Protein AF-A0A662MY00-F1 (afdb_monomer)

Mean predicted aligned error: 4.79 Å

Sequence (103 aa):
MTSYRFRIYPSKAQQETMLQHMELCRWLYNQLLKAKRENPNLRKYDTQRLIVELKKENPELNRVYSKVLQMVNHQLWSNLKALNELKRRGHKVGKLRYKTSPN

Foldseek 3Di:
DDDDDDDDDDDPVRVVLVLLLVVLLLVLLQVLVVVCVVPVPDDLVNSLVVVVVVCVVPVSCVSDDSVVSNVSSVVSVVVVVVQVVCVVVVHDDDDDDRDPDRD

Radius of gyration: 17.34 Å; Cα contacts (8 Å, |Δi|>4): 52; chains: 1; bounding box: 31×42×52 Å

pLDDT: mean 92.66, std 8.5, range [56.97, 98.12]

Solvent-accessible surface area (backbone atoms only — not comparable to full-atom values): 6402 Å² total; per-residue (Å²): 135,88,81,84,86,80,88,85,75,76,52,72,68,51,49,51,52,51,51,53,46,50,51,50,49,52,52,49,45,42,52,53,51,48,52,44,66,78,36,77,82,65,49,75,67,54,58,56,54,45,50,61,56,49,37,70,78,38,58,71,55,70,80,43,60,66,68,58,59,54,47,44,54,50,49,54,53,51,51,53,52,52,52,53,52,42,46,75,73,69,46,96,69,88,75,94,74,76,80,83,74,80,134

Secondary structure (DSSP, 8-state):
-----------HHHHHHHHHHHHHHHHHHHHHHHHHHH-TT--HHHHHHHHHHHHHH-GGGGGS-HHHHHHHHHHHHHHHHHHHHHHHTT----------S--

Structure (mmCIF, N/CA/C/O backbone):
data_AF-A0A662MY00-F1
#
_entry.id   AF-A0A662MY00-F1
#
loop_
_atom_site.group_PDB
_atom_site.id
_atom_site.type_symbol
_atom_site.label_atom_id
_atom_site.label_alt_id
_atom_site.label_comp_id
_atom_site.label_asym_id
_atom_site.label_entity_id
_atom_site.label_seq_id
_atom_site.pdbx_PDB_ins_code
_atom_site.Cartn_x
_atom_site.Cartn_y
_atom_site.Cartn_z
_atom_site.occupancy
_atom_site.B_iso_or_equiv
_atom_site.auth_seq_id
_atom_site.auth_comp_id
_atom_site.auth_asym_id
_atom_site.auth_atom_id
_atom_site.pdbx_PDB_model_num
ATOM 1 N N . MET A 1 1 ? -0.285 -28.546 32.410 1.00 57.12 1 MET A N 1
ATOM 2 C CA . MET A 1 1 ? -0.716 -27.147 32.198 1.00 57.12 1 MET A CA 1
ATOM 3 C C . MET A 1 1 ? -1.736 -27.142 31.067 1.00 57.12 1 MET A C 1
ATOM 5 O O . MET A 1 1 ? -1.364 -27.403 29.931 1.00 57.12 1 MET A O 1
ATOM 9 N N . THR A 1 2 ? -3.021 -26.973 31.369 1.00 62.88 2 THR A N 1
ATOM 10 C CA . THR A 1 2 ? -4.094 -26.993 30.361 1.00 62.88 2 THR A CA 1
ATOM 11 C C . THR A 1 2 ? -4.151 -25.620 29.696 1.00 62.88 2 THR A C 1
ATOM 13 O O . THR A 1 2 ? -4.466 -24.634 30.358 1.00 62.88 2 THR A O 1
ATOM 16 N N . SER A 1 3 ? -3.785 -25.517 28.416 1.00 71.50 3 SER A N 1
ATOM 17 C CA . SER A 1 3 ? -3.893 -24.257 27.676 1.00 71.50 3 SER A CA 1
ATOM 18 C C . SER A 1 3 ? -5.311 -24.102 27.129 1.00 71.50 3 SER A C 1
ATOM 20 O O . SER A 1 3 ? -5.765 -24.854 26.267 1.00 71.50 3 SER A O 1
ATOM 22 N N . TYR A 1 4 ? -6.042 -23.121 27.651 1.00 80.88 4 TYR A N 1
ATOM 23 C CA . TYR A 1 4 ? -7.375 -22.794 27.158 1.00 80.88 4 TYR A CA 1
ATOM 24 C C . TYR A 1 4 ? -7.263 -21.971 25.870 1.00 80.88 4 TYR A C 1
ATOM 26 O O . TYR A 1 4 ? -6.558 -20.962 25.823 1.00 80.88 4 TYR A O 1
ATOM 34 N N . ARG A 1 5 ? -7.957 -22.404 24.811 1.00 81.56 5 ARG A N 1
ATOM 35 C CA . ARG A 1 5 ? -8.078 -21.661 23.550 1.00 81.56 5 ARG A CA 1
ATOM 36 C C . ARG A 1 5 ? -9.465 -21.041 23.463 1.00 81.56 5 ARG A C 1
ATOM 38 O O . ARG A 1 5 ? -10.450 -21.759 23.329 1.00 81.56 5 ARG A O 1
ATOM 45 N N . PHE A 1 6 ? -9.525 -19.714 23.489 1.00 85.19 6 PHE A N 1
ATOM 46 C CA . PHE A 1 6 ? -10.759 -18.962 23.277 1.00 85.19 6 PHE A CA 1
ATOM 47 C C . PHE A 1 6 ? -10.793 -18.392 21.865 1.00 85.19 6 PHE A C 1
ATOM 49 O O . PHE A 1 6 ? -9.787 -17.900 21.350 1.00 85.19 6 PHE A O 1
ATOM 56 N N . ARG A 1 7 ? -11.962 -18.460 21.230 1.00 85.44 7 ARG A N 1
ATOM 57 C CA . ARG A 1 7 ? -12.177 -17.876 19.909 1.00 85.44 7 ARG A CA 1
ATOM 58 C C . ARG A 1 7 ? -12.632 -16.434 20.085 1.00 85.44 7 ARG A C 1
ATOM 60 O O . ARG A 1 7 ? -13.714 -16.191 20.608 1.00 85.44 7 ARG A O 1
ATOM 67 N N . ILE A 1 8 ? -11.794 -15.493 19.667 1.00 87.81 8 ILE A N 1
ATOM 68 C CA . ILE A 1 8 ? -12.117 -14.067 19.700 1.00 87.81 8 ILE A CA 1
ATOM 69 C C . ILE A 1 8 ? -12.707 -13.693 18.344 1.00 87.81 8 ILE A C 1
ATOM 71 O O . ILE A 1 8 ? -12.082 -13.920 17.307 1.00 87.81 8 ILE A O 1
ATOM 75 N N . TYR A 1 9 ? -13.909 -13.126 18.362 1.00 90.19 9 TYR A N 1
ATOM 76 C CA . TYR A 1 9 ? -14.545 -12.547 17.186 1.00 90.19 9 TYR A CA 1
ATOM 77 C C . TYR A 1 9 ? -14.534 -11.024 17.297 1.00 90.19 9 TYR A C 1
ATOM 79 O O . TYR A 1 9 ? -14.775 -10.499 18.387 1.00 90.19 9 TYR A O 1
ATOM 87 N N . PRO A 1 10 ? -14.269 -10.304 16.196 1.00 91.25 10 PRO A N 1
ATOM 88 C CA . PRO A 1 10 ? -14.318 -8.855 16.213 1.00 91.25 10 PRO A CA 1
ATOM 89 C C . PRO A 1 10 ? -15.758 -8.374 16.412 1.00 91.25 10 PRO A C 1
ATOM 91 O O . PRO A 1 10 ? -16.695 -8.926 15.825 1.00 91.25 10 PRO A O 1
ATOM 94 N N . SER A 1 11 ? -15.930 -7.315 17.200 1.00 95.56 11 SER A N 1
ATOM 95 C CA . SER A 1 11 ? -17.202 -6.600 17.303 1.00 95.56 11 SER A CA 1
ATOM 96 C C . SER A 1 11 ? -17.587 -5.976 15.957 1.00 95.56 11 SER A C 1
ATOM 98 O O . SER A 1 11 ? -16.741 -5.797 15.079 1.00 95.56 11 SER A O 1
ATOM 100 N N . LYS A 1 12 ? -18.858 -5.591 15.787 1.00 94.81 12 LYS A N 1
ATOM 101 C CA . LYS A 1 12 ? -19.318 -4.926 14.553 1.00 94.81 12 LYS A CA 1
ATOM 102 C C . LYS A 1 12 ? -18.483 -3.682 14.215 1.00 94.81 12 LYS A C 1
ATOM 104 O O . LYS A 1 12 ? -18.062 -3.528 13.076 1.00 94.81 12 LYS A O 1
ATOM 109 N N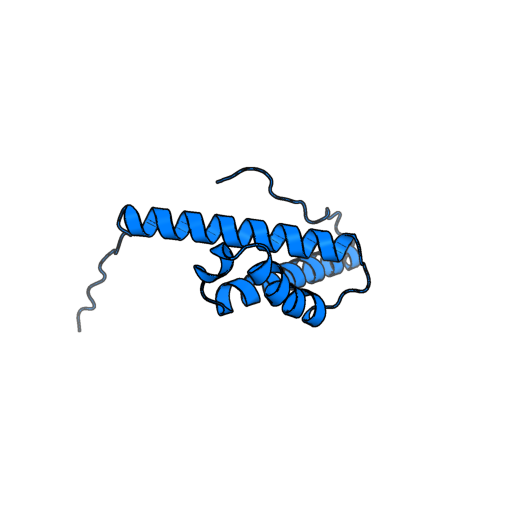 . ALA A 1 13 ? -18.157 -2.866 15.220 1.00 95.69 13 ALA A N 1
ATOM 110 C CA . ALA A 1 13 ? -17.309 -1.687 15.044 1.00 95.69 13 ALA A CA 1
ATOM 111 C C . ALA A 1 13 ? -15.880 -2.049 14.600 1.00 95.69 13 ALA A C 1
ATOM 113 O O . ALA A 1 13 ? -15.307 -1.394 13.736 1.00 95.69 13 ALA A O 1
ATOM 114 N N . GLN A 1 14 ? -15.296 -3.122 15.148 1.00 94.88 14 GLN A N 1
ATOM 115 C CA . GLN A 1 14 ? -13.979 -3.597 14.712 1.00 94.88 14 GLN A CA 1
ATOM 116 C C .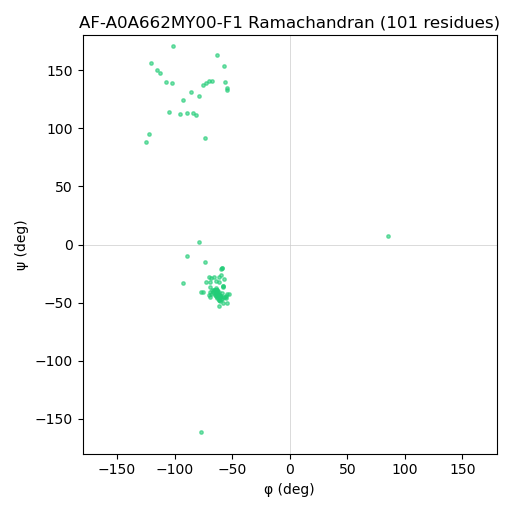 GLN A 1 14 ? -14.011 -4.097 13.263 1.00 94.88 14 GLN A C 1
ATOM 118 O O . GLN A 1 14 ? -13.095 -3.798 12.500 1.00 94.88 14 GLN A O 1
ATOM 123 N N . GLN A 1 15 ? -15.064 -4.822 12.874 1.00 95.12 15 GLN A N 1
ATOM 124 C CA . GLN A 1 15 ? -15.245 -5.294 11.499 1.00 95.12 15 GLN A CA 1
ATOM 125 C C . GLN A 1 15 ? -15.336 -4.125 10.516 1.00 95.12 15 GLN A C 1
ATOM 127 O O . GLN A 1 15 ? -14.654 -4.136 9.494 1.00 95.12 15 GLN A O 1
ATOM 132 N N . GLU A 1 16 ? -16.113 -3.096 10.848 1.00 95.19 16 GLU A N 1
ATOM 133 C CA . GLU A 1 16 ? -16.253 -1.901 10.018 1.00 95.19 16 GLU A CA 1
ATOM 134 C C . GLU A 1 16 ? -14.916 -1.171 9.839 1.00 95.19 16 GLU A C 1
ATOM 136 O O . GLU A 1 16 ? -14.503 -0.909 8.709 1.00 95.19 16 GLU A O 1
ATOM 141 N N . THR A 1 17 ? -14.171 -0.944 10.924 1.00 95.19 17 THR A N 1
ATOM 142 C CA . THR A 1 17 ? -12.829 -0.344 10.855 1.00 95.19 17 THR A CA 1
ATOM 143 C C . THR A 1 17 ? -11.876 -1.175 9.993 1.00 95.19 17 THR A C 1
ATOM 145 O O . THR A 1 17 ? -11.115 -0.634 9.190 1.00 95.19 17 THR A O 1
ATOM 148 N N . MET A 1 18 ? -11.916 -2.505 10.116 1.00 93.81 18 MET A N 1
ATOM 149 C CA . MET A 1 18 ? -11.096 -3.394 9.289 1.00 93.81 18 MET A CA 1
ATOM 150 C C . MET A 1 18 ? -11.453 -3.276 7.804 1.00 93.81 18 MET A C 1
ATOM 152 O O . MET A 1 18 ? -10.546 -3.194 6.975 1.00 93.81 18 MET A O 1
ATOM 156 N N . LEU A 1 19 ? -12.744 -3.222 7.464 1.00 94.81 19 LEU A N 1
ATOM 157 C CA . LEU A 1 19 ? -13.207 -3.030 6.088 1.00 94.81 19 LEU A CA 1
ATOM 158 C C . LEU A 1 19 ? -12.758 -1.674 5.534 1.00 94.81 19 LEU A C 1
ATOM 160 O O . LEU A 1 19 ? -12.185 -1.622 4.447 1.00 94.81 19 LEU A O 1
ATOM 164 N N . GLN A 1 20 ? -12.907 -0.597 6.309 1.00 94.69 20 GLN A N 1
ATOM 165 C CA . GLN A 1 20 ? -12.420 0.733 5.931 1.00 94.69 20 GLN A CA 1
ATOM 166 C C . GLN A 1 20 ? -10.908 0.722 5.654 1.00 94.69 20 GLN A C 1
ATOM 168 O O . GLN A 1 20 ? -10.449 1.232 4.631 1.00 94.69 20 GLN A O 1
ATOM 173 N N . HIS A 1 21 ? -10.114 0.078 6.515 1.00 95.62 21 HIS A N 1
ATOM 174 C CA . HIS A 1 21 ? -8.672 -0.059 6.304 1.00 95.62 21 HIS A CA 1
ATOM 175 C C . HIS A 1 21 ? -8.333 -0.865 5.043 1.00 95.62 21 HIS A C 1
ATOM 177 O O . HIS A 1 21 ? -7.391 -0.512 4.327 1.00 95.62 21 HIS A O 1
ATOM 183 N N . MET A 1 22 ? -9.085 -1.930 4.746 1.00 94.56 22 MET A N 1
ATOM 184 C CA . MET A 1 22 ? -8.905 -2.713 3.519 1.00 94.56 22 MET A CA 1
ATOM 185 C C . MET A 1 22 ? -9.199 -1.880 2.270 1.00 94.56 22 MET A C 1
ATOM 187 O O . MET A 1 22 ? -8.436 -1.952 1.306 1.00 94.56 22 MET A O 1
ATOM 191 N N . GLU A 1 23 ? -10.247 -1.059 2.296 1.00 95.12 23 GLU A N 1
ATOM 192 C CA . GLU A 1 23 ? -10.595 -0.164 1.190 1.00 95.12 23 GLU A CA 1
ATOM 193 C C . GLU A 1 23 ? -9.521 0.903 0.954 1.00 95.12 23 GLU A C 1
ATOM 195 O O . GLU A 1 23 ? -9.089 1.112 -0.183 1.00 95.12 23 GLU A O 1
ATOM 200 N N . LEU A 1 24 ? -8.985 1.498 2.021 1.00 96.25 24 LEU A N 1
ATOM 201 C CA . LEU A 1 24 ? -7.861 2.433 1.935 1.00 96.25 24 LEU A CA 1
ATOM 202 C C . LEU A 1 24 ? -6.595 1.767 1.374 1.00 96.25 24 LEU A C 1
ATOM 204 O O . LEU A 1 24 ? -5.913 2.333 0.516 1.00 96.25 24 LEU A O 1
ATOM 208 N N . CYS A 1 25 ? -6.298 0.533 1.792 1.00 96.06 25 CYS A N 1
ATOM 209 C CA . CYS A 1 25 ? -5.177 -0.237 1.250 1.00 96.06 25 CYS A CA 1
ATOM 210 C C . CYS A 1 25 ? -5.381 -0.596 -0.231 1.00 96.06 25 CYS A C 1
ATOM 212 O O . CYS A 1 25 ? -4.429 -0.521 -1.012 1.00 96.06 25 CYS A O 1
ATOM 214 N N . ARG A 1 26 ? -6.608 -0.953 -0.638 1.00 95.00 26 ARG A N 1
ATOM 215 C CA . ARG A 1 26 ? -6.975 -1.204 -2.042 1.00 95.00 26 ARG A CA 1
ATOM 216 C C . ARG A 1 26 ? -6.771 0.049 -2.885 1.00 95.00 26 ARG A C 1
ATOM 218 O O . ARG A 1 26 ? -6.160 -0.026 -3.953 1.00 95.00 26 ARG A O 1
ATOM 225 N N . TRP A 1 27 ? -7.260 1.189 -2.401 1.00 96.00 27 TRP A N 1
ATOM 226 C CA . TRP A 1 27 ? -7.093 2.475 -3.065 1.00 96.00 27 TRP A CA 1
ATOM 227 C C . TRP A 1 27 ? -5.610 2.803 -3.254 1.00 96.00 27 TRP A C 1
ATOM 229 O O . TRP A 1 27 ? -5.183 3.046 -4.384 1.00 96.00 27 TRP A O 1
ATOM 239 N N . LEU A 1 28 ? -4.804 2.697 -2.189 1.00 97.00 28 LEU A N 1
ATOM 240 C CA . LEU A 1 28 ? -3.363 2.945 -2.258 1.00 97.00 28 LEU A CA 1
ATOM 241 C C . LEU A 1 28 ? -2.681 2.016 -3.270 1.00 97.00 28 LEU A C 1
ATOM 243 O O . LEU A 1 28 ? -1.908 2.478 -4.106 1.00 97.00 28 LEU A O 1
ATOM 247 N N . TYR A 1 29 ? -2.983 0.715 -3.236 1.00 97.06 29 TYR A N 1
ATOM 248 C CA . TYR A 1 29 ? -2.419 -0.251 -4.180 1.00 97.06 29 TYR A CA 1
ATOM 249 C C . TYR A 1 29 ? -2.691 0.146 -5.636 1.00 97.06 29 TYR A C 1
ATOM 251 O O . TYR A 1 29 ? -1.785 0.106 -6.471 1.00 97.06 29 TYR A O 1
ATOM 259 N N . ASN A 1 30 ? -3.926 0.557 -5.939 1.00 96.12 30 ASN A N 1
ATOM 260 C CA . ASN A 1 30 ? -4.309 0.998 -7.275 1.00 96.12 30 ASN A CA 1
ATOM 261 C C . ASN A 1 30 ? -3.533 2.252 -7.705 1.00 96.12 30 ASN A C 1
ATOM 263 O O . ASN A 1 30 ? -3.051 2.282 -8.837 1.00 96.12 30 ASN A O 1
ATOM 267 N N . GLN A 1 31 ? -3.361 3.241 -6.820 1.00 96.44 31 GLN A N 1
ATOM 268 C CA . GLN A 1 31 ? -2.588 4.453 -7.129 1.00 96.44 31 GLN A CA 1
ATOM 269 C C . GLN A 1 31 ? -1.117 4.137 -7.408 1.00 96.44 31 GLN A C 1
ATOM 271 O O . GLN A 1 31 ? -0.566 4.568 -8.419 1.00 96.44 31 GLN A O 1
ATOM 276 N N . LEU A 1 32 ? -0.489 3.307 -6.570 1.00 96.81 32 LEU A N 1
ATOM 277 C CA . LEU A 1 32 ? 0.901 2.895 -6.778 1.00 96.81 32 LEU A CA 1
ATOM 278 C C . LEU A 1 32 ? 1.067 2.088 -8.078 1.00 96.81 32 LEU A C 1
ATOM 280 O O . LEU A 1 32 ? 2.036 2.282 -8.814 1.00 96.81 32 LEU A O 1
ATOM 284 N N . LEU A 1 33 ? 0.114 1.203 -8.394 1.00 96.75 33 LEU A N 1
ATOM 285 C CA . LEU A 1 33 ? 0.112 0.452 -9.651 1.00 96.75 33 LEU A CA 1
ATOM 286 C C . LEU A 1 33 ? -0.076 1.374 -10.864 1.00 96.75 33 LEU A C 1
ATOM 288 O O . LEU A 1 33 ? 0.572 1.154 -11.889 1.00 96.75 33 LEU A O 1
ATOM 292 N N . LYS A 1 34 ? -0.939 2.391 -10.759 1.00 95.94 34 LYS A N 1
ATOM 293 C CA . LYS A 1 34 ? -1.152 3.401 -11.802 1.00 95.94 34 LYS A CA 1
ATOM 294 C C . LYS A 1 34 ? 0.135 4.177 -12.069 1.00 95.94 34 LYS A C 1
ATOM 296 O O . LYS A 1 34 ? 0.625 4.132 -13.194 1.00 95.94 34 LYS A O 1
ATOM 301 N N . ALA A 1 35 ? 0.754 4.732 -11.027 1.00 95.69 35 ALA A N 1
ATOM 302 C CA . ALA A 1 35 ? 2.030 5.434 -11.139 1.00 95.69 35 ALA A CA 1
ATOM 303 C C . ALA A 1 35 ? 3.111 4.553 -11.790 1.00 95.69 35 ALA A C 1
ATOM 305 O O . ALA A 1 35 ? 3.805 4.978 -12.709 1.00 95.69 35 ALA A O 1
ATOM 306 N N . LYS A 1 36 ? 3.214 3.278 -11.386 1.00 95.62 36 LYS A N 1
ATOM 307 C CA . LYS A 1 36 ? 4.176 2.322 -11.962 1.00 95.62 36 LYS A CA 1
ATOM 308 C C . LYS A 1 36 ? 3.936 2.018 -13.446 1.00 95.62 36 LYS A C 1
ATOM 310 O O . LYS A 1 36 ? 4.891 1.675 -14.151 1.00 95.62 36 LYS A O 1
ATOM 315 N N . ARG A 1 37 ? 2.679 2.063 -13.897 1.00 93.88 37 ARG A N 1
ATOM 316 C CA . ARG A 1 37 ? 2.296 1.860 -15.302 1.00 93.88 37 ARG A CA 1
ATOM 317 C C . ARG A 1 37 ? 2.584 3.095 -16.148 1.00 93.88 37 ARG A C 1
ATOM 319 O O . ARG A 1 37 ? 3.070 2.933 -17.259 1.00 93.88 37 ARG A O 1
ATOM 326 N N . GLU A 1 38 ? 2.306 4.281 -15.617 1.00 95.56 38 GLU A N 1
ATOM 327 C CA . GLU A 1 38 ? 2.577 5.565 -16.276 1.00 95.56 38 GLU A CA 1
ATOM 328 C C . GLU A 1 38 ? 4.079 5.848 -16.359 1.00 95.56 38 GLU A C 1
ATOM 330 O O . GLU A 1 38 ? 4.562 6.329 -17.379 1.00 95.56 38 GLU A O 1
ATOM 335 N N . ASN A 1 39 ? 4.838 5.463 -15.330 1.00 95.69 39 ASN A N 1
ATOM 336 C CA . ASN A 1 39 ? 6.291 5.557 -15.319 1.00 95.69 39 ASN A CA 1
ATOM 337 C C . ASN A 1 39 ? 6.949 4.176 -15.082 1.00 95.69 39 ASN A C 1
ATOM 339 O O . ASN A 1 39 ? 7.171 3.739 -13.939 1.00 95.69 39 ASN A O 1
ATOM 343 N N . PRO A 1 40 ? 7.324 3.475 -16.171 1.00 92.62 40 PRO A N 1
ATOM 344 C CA . PRO A 1 40 ? 8.012 2.190 -16.115 1.00 92.62 40 PRO A CA 1
ATOM 345 C C . PRO A 1 40 ? 9.363 2.204 -15.379 1.00 92.62 40 PRO A C 1
ATOM 347 O O . PRO A 1 40 ? 9.772 1.147 -14.895 1.00 92.62 40 PRO A O 1
ATOM 350 N N . ASN A 1 41 ? 10.003 3.364 -15.212 1.00 94.00 41 ASN A N 1
ATOM 351 C CA . ASN A 1 41 ? 11.319 3.490 -14.579 1.00 94.00 41 ASN A CA 1
ATOM 352 C C . ASN A 1 41 ? 11.264 3.685 -13.057 1.00 94.00 41 ASN A C 1
ATOM 354 O O . ASN A 1 41 ? 12.301 3.579 -12.401 1.00 94.00 41 ASN A O 1
ATOM 358 N N . LEU A 1 42 ? 10.077 3.928 -12.484 1.00 95.06 42 LEU A N 1
ATOM 359 C CA . LEU A 1 42 ? 9.907 4.028 -11.031 1.00 95.06 42 LEU A CA 1
ATOM 360 C C . LEU A 1 42 ? 10.438 2.783 -10.330 1.00 95.06 42 LEU A C 1
ATOM 362 O O . LEU A 1 42 ? 10.110 1.664 -10.732 1.00 95.06 42 LEU A O 1
ATOM 366 N N . ARG A 1 43 ? 11.188 2.989 -9.248 1.00 95.62 43 ARG A N 1
ATOM 367 C CA . ARG A 1 43 ? 11.702 1.952 -8.352 1.00 95.62 43 ARG A CA 1
ATOM 368 C C . ARG A 1 43 ? 10.857 1.867 -7.083 1.00 95.62 43 ARG A C 1
ATOM 370 O O . ARG A 1 43 ? 10.018 2.715 -6.786 1.00 95.62 43 ARG A O 1
ATOM 377 N N . LYS A 1 44 ? 11.118 0.830 -6.285 1.00 94.75 44 LYS A N 1
ATOM 378 C CA . LYS A 1 44 ? 10.400 0.564 -5.028 1.00 94.75 44 LYS A CA 1
ATOM 379 C C . LYS A 1 44 ? 10.477 1.700 -4.012 1.00 94.75 44 LYS A C 1
ATOM 381 O O . LYS A 1 44 ? 9.514 1.934 -3.284 1.00 94.75 44 LYS A O 1
ATOM 386 N N . TYR A 1 45 ? 11.613 2.389 -3.958 1.00 95.81 45 TYR A N 1
ATOM 387 C CA . TYR A 1 45 ? 11.803 3.534 -3.073 1.00 95.81 45 TYR A CA 1
ATOM 388 C C . TYR A 1 45 ? 11.028 4.768 -3.547 1.00 95.81 45 TYR A C 1
ATOM 390 O O . TYR A 1 45 ? 10.519 5.512 -2.713 1.00 95.81 45 TYR A O 1
ATOM 398 N N . ASP A 1 46 ? 10.856 4.945 -4.857 1.00 96.75 46 ASP A N 1
ATOM 399 C CA . ASP A 1 46 ? 10.099 6.070 -5.412 1.00 96.75 46 ASP A CA 1
ATOM 400 C C . ASP A 1 46 ? 8.609 5.918 -5.098 1.00 96.75 46 ASP A C 1
ATOM 402 O O . ASP A 1 46 ? 7.979 6.835 -4.578 1.00 96.75 46 ASP A O 1
ATOM 406 N N . THR A 1 47 ? 8.058 4.715 -5.293 1.00 95.44 47 THR A N 1
ATOM 407 C CA . THR A 1 47 ? 6.666 4.424 -4.916 1.00 95.44 47 THR A CA 1
ATOM 408 C C . THR A 1 47 ? 6.456 4.474 -3.403 1.00 95.44 47 THR A C 1
ATOM 410 O O . THR A 1 47 ? 5.364 4.795 -2.952 1.00 95.44 47 THR A O 1
ATOM 413 N N . GLN A 1 48 ? 7.493 4.203 -2.602 1.00 96.19 48 GLN A N 1
ATOM 414 C CA . GLN A 1 48 ? 7.443 4.371 -1.148 1.00 96.19 48 GLN A CA 1
ATOM 41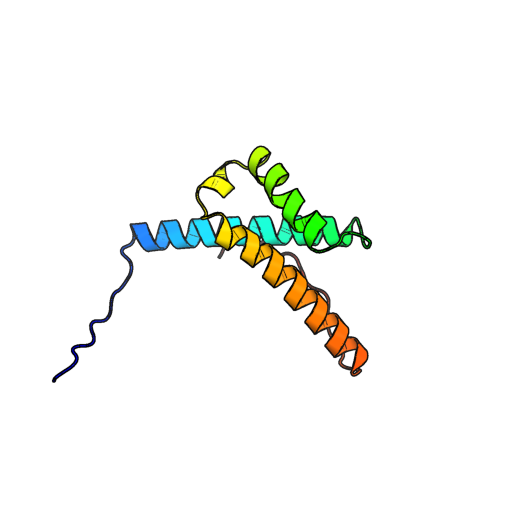5 C C . GLN A 1 48 ? 7.351 5.850 -0.750 1.00 96.19 48 GLN A C 1
ATOM 417 O O . GLN A 1 48 ? 6.575 6.187 0.143 1.00 96.19 48 GLN A O 1
ATOM 422 N N . ARG A 1 49 ? 8.123 6.725 -1.407 1.00 96.38 49 ARG A N 1
ATOM 423 C CA . ARG A 1 49 ? 8.051 8.181 -1.208 1.00 96.38 49 ARG A CA 1
ATOM 424 C C . ARG A 1 49 ? 6.695 8.732 -1.640 1.00 96.38 49 ARG A C 1
ATOM 426 O O . ARG A 1 49 ? 6.125 9.539 -0.917 1.00 96.38 49 ARG A O 1
ATOM 433 N N . LEU A 1 50 ? 6.137 8.218 -2.736 1.00 96.69 50 LEU A N 1
ATOM 434 C CA . LEU A 1 50 ? 4.815 8.607 -3.230 1.00 96.69 50 LEU A CA 1
ATOM 435 C C . LEU A 1 50 ? 3.700 8.410 -2.188 1.00 96.69 50 LEU A C 1
ATOM 437 O O . LEU A 1 50 ? 2.758 9.189 -2.164 1.00 96.69 50 LEU A O 1
ATOM 441 N N . ILE A 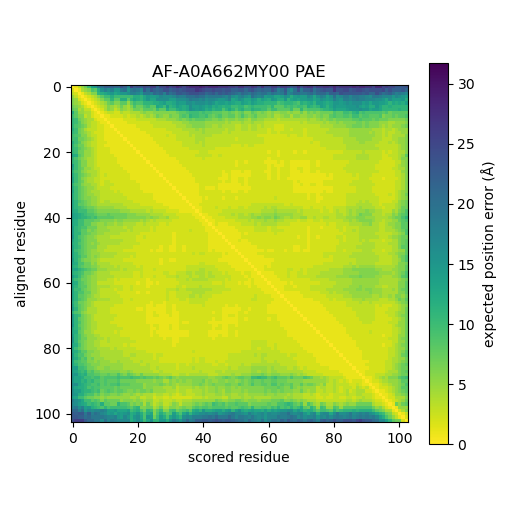1 51 ? 3.816 7.436 -1.275 1.00 96.75 51 ILE A N 1
ATOM 442 C CA . ILE A 1 51 ? 2.843 7.252 -0.178 1.00 96.75 51 ILE A CA 1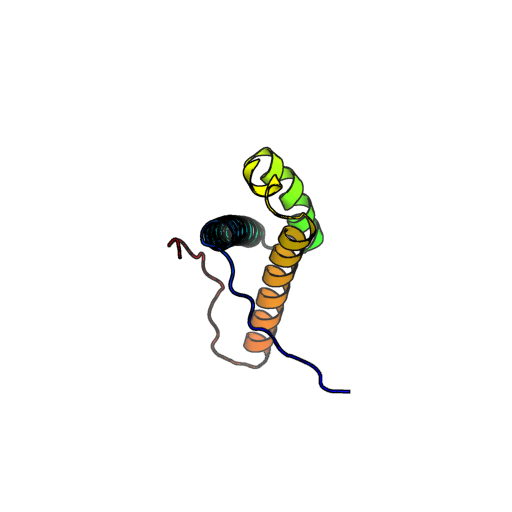
ATOM 443 C C . ILE A 1 51 ? 2.729 8.514 0.687 1.00 96.75 51 ILE A C 1
ATOM 445 O O . ILE A 1 51 ? 1.646 8.824 1.175 1.00 96.75 51 ILE A O 1
ATOM 449 N N . VAL A 1 52 ? 3.835 9.234 0.898 1.00 95.62 52 VAL A N 1
ATOM 450 C CA . VAL A 1 52 ? 3.845 10.463 1.705 1.00 95.62 52 VAL A CA 1
ATOM 451 C C . VAL A 1 52 ? 3.041 11.561 1.016 1.00 95.62 52 VAL A C 1
ATOM 453 O O . VAL A 1 52 ? 2.259 12.234 1.678 1.00 95.62 52 VAL A O 1
ATOM 456 N N . GLU A 1 53 ? 3.168 11.694 -0.303 1.00 96.38 53 GLU A N 1
ATOM 457 C CA . GLU A 1 53 ? 2.386 12.660 -1.081 1.00 96.38 53 GLU A CA 1
ATOM 458 C C . GLU A 1 53 ? 0.909 12.252 -1.154 1.00 96.38 53 GLU A C 1
ATOM 460 O O . GLU A 1 53 ? 0.031 13.054 -0.850 1.00 96.38 53 GLU A O 1
ATOM 465 N N . LEU A 1 54 ? 0.621 10.968 -1.389 1.00 96.31 54 LEU A N 1
ATOM 466 C CA . LEU A 1 54 ? -0.749 10.442 -1.399 1.00 96.31 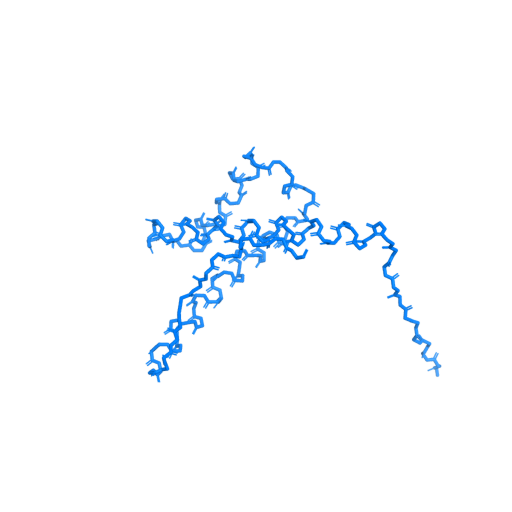54 LEU A CA 1
ATOM 467 C C . LEU A 1 54 ? -1.467 10.610 -0.052 1.00 96.31 54 LEU A C 1
ATOM 469 O O . LEU A 1 54 ? -2.687 10.721 -0.020 1.00 96.31 54 LEU A O 1
ATOM 473 N N . LYS A 1 55 ? -0.736 10.644 1.069 1.00 96.06 55 LYS A N 1
ATOM 474 C CA . LYS A 1 55 ? -1.301 10.963 2.391 1.00 96.06 55 LYS A CA 1
ATOM 475 C C . LYS A 1 55 ? -1.718 12.424 2.534 1.00 96.06 55 LYS A C 1
ATOM 477 O O . LYS A 1 55 ? -2.594 12.705 3.348 1.00 96.06 55 LYS A O 1
ATOM 482 N N . LYS A 1 56 ? -1.079 13.341 1.802 1.00 95.38 56 LYS A N 1
ATOM 483 C CA . LYS A 1 56 ? -1.482 14.753 1.759 1.00 95.38 56 LYS A CA 1
ATOM 484 C C . LYS A 1 56 ? -2.741 14.914 0.910 1.00 95.38 56 LYS A C 1
ATOM 486 O O . LYS A 1 56 ? -3.641 15.640 1.305 1.00 95.38 56 LYS A O 1
ATOM 491 N N . GLU A 1 57 ? -2.816 14.194 -0.210 1.00 94.56 57 GLU A N 1
ATOM 492 C CA . GLU A 1 57 ? -3.986 14.188 -1.100 1.00 94.56 57 GLU A CA 1
ATOM 493 C C . GLU A 1 57 ? -5.201 13.492 -0.472 1.00 94.56 57 GLU A C 1
ATOM 495 O O . GLU A 1 57 ? -6.325 13.969 -0.593 1.00 94.56 57 GLU A O 1
ATOM 500 N N . ASN A 1 58 ? -4.979 12.368 0.213 1.00 94.06 58 ASN A N 1
ATOM 501 C CA . ASN A 1 58 ? -6.012 11.602 0.897 1.00 94.06 58 ASN A CA 1
ATOM 502 C C . ASN A 1 58 ? -5.655 11.398 2.383 1.00 94.06 58 ASN A C 1
ATOM 504 O O . ASN A 1 58 ? -5.055 10.375 2.749 1.00 94.06 58 ASN A O 1
ATOM 508 N N . PRO A 1 59 ? -6.049 12.343 3.259 1.00 95.62 59 PRO A N 1
ATOM 509 C CA . PRO A 1 59 ? -5.761 12.283 4.690 1.00 95.62 59 PRO A CA 1
ATOM 510 C C . PRO A 1 59 ? -6.326 11.047 5.403 1.00 95.62 59 PRO A C 1
ATOM 512 O O . PRO A 1 59 ? -5.791 10.660 6.443 1.00 95.62 59 PRO A O 1
ATOM 515 N N . GLU A 1 60 ? -7.342 10.383 4.840 1.00 95.25 60 GLU A N 1
ATOM 516 C CA . GLU A 1 60 ? -7.942 9.162 5.399 1.00 95.25 60 GLU A CA 1
ATOM 517 C C . GLU A 1 60 ? -6.926 8.021 5.534 1.00 95.25 60 GLU A C 1
ATOM 519 O O . GLU A 1 60 ? -7.027 7.193 6.440 1.00 95.25 60 GLU A O 1
ATOM 524 N N . LEU A 1 61 ? -5.873 8.014 4.707 1.00 95.44 61 LEU A N 1
ATOM 525 C CA . LEU A 1 61 ? -4.764 7.068 4.832 1.00 95.44 61 LEU A CA 1
ATOM 526 C C . LEU A 1 61 ? -4.051 7.146 6.190 1.00 95.44 61 LEU A C 1
ATOM 528 O O . LEU A 1 61 ? -3.375 6.193 6.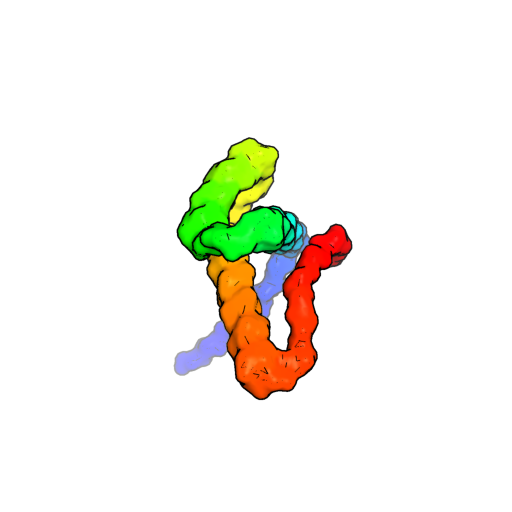574 1.00 95.44 61 LEU A O 1
ATOM 532 N N . ASN A 1 62 ? -4.177 8.249 6.933 1.00 94.88 62 ASN A N 1
ATOM 533 C CA . ASN A 1 62 ? -3.585 8.375 8.265 1.00 94.88 62 ASN A CA 1
ATOM 534 C C . ASN A 1 62 ? -4.315 7.558 9.337 1.00 94.88 62 ASN A C 1
ATOM 536 O O . ASN A 1 62 ? -3.722 7.299 10.381 1.00 94.88 62 ASN A O 1
ATOM 540 N N . ARG A 1 63 ? -5.539 7.084 9.064 1.00 94.81 63 ARG A N 1
ATOM 541 C CA . ARG A 1 63 ? -6.245 6.122 9.927 1.00 94.81 63 ARG A CA 1
ATOM 542 C C . ARG A 1 63 ? -5.571 4.749 9.919 1.00 94.81 63 ARG A C 1
ATOM 544 O O . ARG A 1 63 ? -5.602 4.022 10.907 1.00 94.81 63 ARG A O 1
ATOM 551 N N . VAL A 1 64 ? -4.905 4.410 8.814 1.00 95.94 64 VAL A N 1
ATOM 552 C CA . VAL A 1 64 ? -4.165 3.158 8.669 1.00 95.94 64 VAL A CA 1
ATOM 553 C C . VAL A 1 64 ? -2.751 3.323 9.220 1.00 95.94 64 VAL A C 1
ATOM 555 O O . VAL A 1 64 ? -2.016 4.248 8.863 1.00 95.94 64 VAL A O 1
ATOM 558 N N . TYR A 1 65 ? -2.331 2.368 10.054 1.00 95.88 65 TYR A N 1
ATOM 559 C CA . TYR A 1 65 ? -0.976 2.345 10.596 1.00 95.88 65 TYR A CA 1
ATOM 560 C C . TYR A 1 65 ? 0.073 2.384 9.478 1.00 95.88 65 TYR A C 1
ATOM 562 O O . TYR A 1 65 ? 0.007 1.628 8.505 1.00 95.88 65 TYR A O 1
ATOM 570 N N . SER A 1 66 ? 1.074 3.255 9.629 1.00 94.62 66 SER A N 1
ATOM 571 C CA . SER A 1 66 ? 2.037 3.576 8.571 1.00 94.62 66 SER A CA 1
ATOM 572 C C . SER A 1 66 ? 2.694 2.331 7.979 1.00 94.62 66 SER A C 1
ATOM 574 O O . SER A 1 66 ? 2.766 2.220 6.757 1.00 94.62 66 SER A O 1
ATOM 576 N N . LYS A 1 67 ? 3.087 1.358 8.815 1.00 97.06 67 LYS A N 1
ATOM 577 C CA . LYS A 1 67 ? 3.716 0.102 8.381 1.00 97.06 67 LYS A CA 1
ATOM 578 C C . LYS A 1 67 ? 2.845 -0.694 7.413 1.00 97.06 67 LYS A C 1
ATOM 580 O O . LYS A 1 67 ? 3.386 -1.284 6.481 1.00 97.06 67 LYS A O 1
ATOM 585 N N . VAL A 1 68 ? 1.525 -0.685 7.594 1.00 97.38 68 VAL A N 1
ATOM 586 C CA . VAL A 1 68 ? 0.588 -1.389 6.708 1.00 97.38 68 VAL A CA 1
ATOM 587 C C . VAL A 1 68 ? 0.648 -0.784 5.307 1.00 97.38 68 VAL A C 1
ATOM 589 O O . VAL A 1 68 ? 0.802 -1.518 4.337 1.00 97.38 68 VAL A O 1
ATOM 592 N N . LEU A 1 69 ? 0.669 0.546 5.189 1.00 97.56 69 LEU A N 1
ATOM 593 C CA . LEU A 1 69 ? 0.809 1.221 3.893 1.00 97.56 69 LEU A CA 1
ATOM 594 C C . LEU A 1 69 ? 2.154 0.902 3.217 1.00 97.56 69 LEU A C 1
ATOM 596 O O . LEU A 1 69 ? 2.205 0.661 2.011 1.00 97.56 69 LEU A O 1
ATOM 600 N N . GLN A 1 70 ? 3.246 0.821 3.988 1.00 97.44 70 GLN A N 1
ATOM 601 C CA . GLN A 1 70 ? 4.546 0.383 3.451 1.00 97.44 70 GLN A CA 1
ATOM 602 C C . GLN A 1 70 ? 4.492 -1.075 2.962 1.00 97.44 70 GLN A C 1
ATOM 604 O O . GLN A 1 70 ? 5.088 -1.415 1.938 1.00 97.44 70 GLN A O 1
ATOM 609 N N . MET A 1 71 ? 3.757 -1.941 3.666 1.00 98.12 71 MET A N 1
ATOM 610 C CA . MET A 1 71 ? 3.553 -3.336 3.269 1.00 98.12 71 MET A CA 1
ATOM 611 C C . MET A 1 71 ? 2.689 -3.468 2.011 1.00 98.12 71 MET A C 1
ATOM 613 O O . MET A 1 71 ? 2.960 -4.347 1.198 1.00 98.12 71 MET A O 1
ATOM 617 N N . VAL A 1 72 ? 1.725 -2.572 1.777 1.00 97.56 72 VAL A N 1
ATOM 618 C CA . VAL A 1 72 ? 0.973 -2.517 0.509 1.00 97.56 72 VAL A CA 1
ATOM 619 C C . VAL A 1 72 ? 1.916 -2.253 -0.670 1.00 97.56 72 VAL A C 1
ATOM 621 O O . VAL A 1 72 ? 1.863 -2.960 -1.679 1.00 97.56 72 VAL A O 1
ATOM 624 N N . ASN A 1 73 ? 2.845 -1.30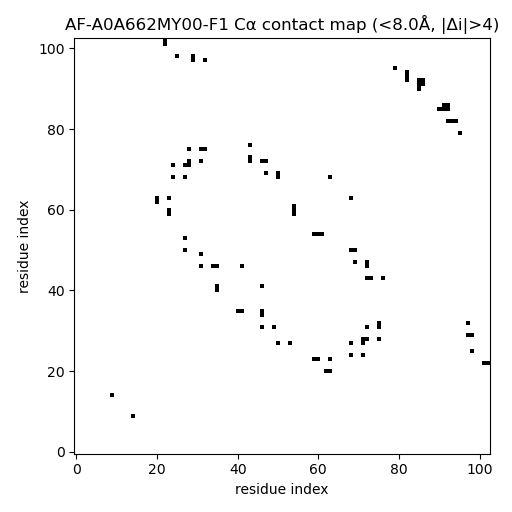1 -0.527 1.00 97.75 73 ASN A N 1
ATOM 625 C CA . ASN A 1 73 ? 3.883 -1.064 -1.533 1.00 97.75 73 ASN A CA 1
ATOM 626 C C . ASN A 1 73 ? 4.791 -2.293 -1.703 1.00 97.75 73 ASN A C 1
ATOM 628 O O . ASN A 1 73 ? 5.068 -2.718 -2.824 1.00 97.75 73 ASN A O 1
ATOM 632 N N . HIS A 1 74 ? 5.210 -2.923 -0.602 1.00 98.00 74 HIS A N 1
ATOM 633 C CA . HIS A 1 74 ? 5.975 -4.169 -0.662 1.00 98.00 74 HIS A CA 1
ATOM 634 C C . HIS A 1 74 ? 5.244 -5.260 -1.462 1.00 98.00 74 HIS A C 1
ATOM 636 O O . HIS A 1 74 ? 5.849 -5.898 -2.327 1.00 98.00 74 HIS A O 1
ATOM 642 N N . GLN A 1 75 ? 3.948 -5.450 -1.206 1.00 97.25 75 GLN A N 1
ATOM 643 C CA . GLN A 1 75 ? 3.116 -6.438 -1.885 1.00 97.25 75 GLN A CA 1
ATOM 644 C C . GLN A 1 75 ? 3.043 -6.178 -3.392 1.00 97.25 75 GLN A C 1
ATOM 646 O O . GLN A 1 75 ? 3.196 -7.113 -4.177 1.00 97.25 75 GLN A O 1
ATOM 651 N N . LEU A 1 76 ? 2.852 -4.921 -3.811 1.00 97.06 76 LEU A N 1
ATOM 652 C CA . LEU A 1 76 ? 2.849 -4.543 -5.228 1.00 97.06 76 LEU A CA 1
ATOM 653 C C . LEU A 1 76 ? 4.134 -5.004 -5.926 1.00 97.06 76 LEU A C 1
ATOM 655 O O . LEU A 1 76 ? 4.082 -5.680 -6.954 1.00 97.06 76 LEU A O 1
ATOM 659 N N . TRP A 1 77 ? 5.286 -4.683 -5.341 1.00 97.62 77 TRP A N 1
ATOM 660 C CA . TRP A 1 77 ? 6.587 -5.029 -5.906 1.00 97.62 77 TRP A CA 1
ATOM 661 C C . TRP A 1 77 ? 6.874 -6.529 -5.903 1.00 97.62 77 TRP A C 1
ATOM 663 O O . TRP A 1 77 ? 7.412 -7.047 -6.882 1.00 97.62 77 TRP A O 1
ATOM 673 N N . SER A 1 78 ? 6.476 -7.232 -4.841 1.00 97.62 78 SER A N 1
ATOM 674 C CA . SER A 1 78 ? 6.568 -8.692 -4.773 1.00 97.62 78 SER A CA 1
ATOM 675 C C . SER A 1 78 ? 5.759 -9.350 -5.897 1.00 97.62 78 SER A C 1
ATOM 677 O O . SER A 1 78 ? 6.286 -10.174 -6.645 1.00 97.62 78 SER A O 1
ATOM 679 N N . ASN A 1 79 ? 4.515 -8.903 -6.103 1.00 96.62 79 ASN A N 1
ATOM 680 C CA . ASN A 1 79 ? 3.641 -9.412 -7.161 1.00 96.62 79 ASN A CA 1
ATOM 681 C C . ASN A 1 79 ? 4.222 -9.164 -8.561 1.00 96.62 79 ASN A C 1
ATOM 683 O O . ASN A 1 79 ? 4.196 -10.053 -9.410 1.00 96.62 79 ASN A O 1
ATOM 687 N N . LEU A 1 80 ? 4.766 -7.968 -8.812 1.00 95.62 80 LEU A N 1
ATOM 688 C CA . LEU A 1 80 ? 5.411 -7.644 -10.088 1.00 95.62 80 LEU A CA 1
ATOM 689 C C . LEU A 1 80 ? 6.632 -8.534 -10.352 1.00 95.62 80 LEU A C 1
ATOM 691 O O . LEU A 1 80 ? 6.787 -9.044 -11.463 1.00 95.62 80 LEU A O 1
ATOM 695 N N . LYS A 1 81 ? 7.472 -8.757 -9.334 1.00 96.19 81 LYS A N 1
ATOM 696 C CA . LYS A 1 81 ? 8.632 -9.652 -9.431 1.00 96.19 81 LYS A CA 1
ATOM 697 C C . LYS A 1 81 ? 8.199 -11.082 -9.757 1.00 96.19 81 LYS A C 1
ATOM 699 O O . LYS A 1 81 ? 8.730 -11.665 -10.699 1.00 96.19 81 LYS A O 1
ATOM 704 N N . ALA A 1 82 ? 7.213 -11.609 -9.033 1.00 96.94 82 ALA A N 1
ATOM 705 C CA . ALA A 1 82 ? 6.686 -12.951 -9.258 1.00 96.94 82 ALA A CA 1
ATOM 706 C C . ALA A 1 82 ? 6.123 -13.115 -10.681 1.00 96.94 82 ALA A C 1
ATOM 708 O O . ALA A 1 82 ? 6.433 -14.089 -11.363 1.00 96.94 82 ALA A O 1
ATOM 709 N N . LEU A 1 83 ? 5.363 -12.132 -11.178 1.00 96.06 83 LEU A N 1
ATOM 710 C CA . LEU A 1 83 ? 4.852 -12.159 -12.552 1.00 96.06 83 LEU A CA 1
ATOM 711 C C . LEU A 1 83 ? 5.972 -12.162 -13.596 1.00 96.06 83 LEU A C 1
ATOM 713 O O . LEU A 1 83 ? 5.886 -12.896 -14.578 1.00 96.06 83 LEU A O 1
ATOM 717 N N . ASN A 1 84 ? 7.015 -11.357 -13.401 1.00 94.38 84 ASN A N 1
ATOM 718 C CA . ASN A 1 84 ? 8.158 -11.330 -14.314 1.00 94.38 84 ASN A CA 1
ATOM 719 C C . ASN A 1 84 ? 8.907 -12.667 -14.321 1.00 9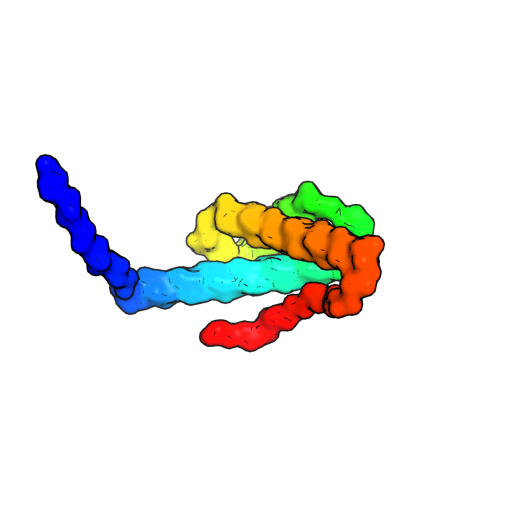4.38 84 ASN A C 1
ATOM 721 O O . ASN A 1 84 ? 9.303 -13.148 -15.382 1.00 94.38 84 ASN A O 1
ATOM 725 N N . GLU A 1 85 ? 9.059 -13.295 -13.158 1.00 97.00 85 GLU A N 1
ATOM 726 C CA . GLU A 1 85 ? 9.689 -14.605 -13.050 1.00 97.00 85 GLU A CA 1
ATOM 727 C C . GLU A 1 85 ? 8.876 -15.700 -13.749 1.00 97.00 85 GLU A C 1
ATOM 729 O O . GLU A 1 85 ? 9.445 -16.494 -14.499 1.00 97.00 85 GLU A O 1
ATOM 734 N N . LEU A 1 86 ? 7.551 -15.709 -13.578 1.00 96.88 86 LEU A N 1
ATOM 735 C CA . LEU A 1 86 ? 6.671 -16.658 -14.263 1.00 96.88 86 LEU A CA 1
ATOM 736 C C . LEU A 1 86 ? 6.736 -16.505 -15.788 1.00 96.88 86 LEU A C 1
ATOM 738 O O . LEU A 1 86 ? 6.811 -17.510 -16.492 1.00 96.88 86 LEU A O 1
ATOM 742 N N . LYS A 1 87 ? 6.785 -15.266 -16.300 1.00 95.31 87 LYS A N 1
ATOM 743 C CA . LYS A 1 87 ? 6.988 -15.009 -17.738 1.00 95.31 87 LYS A CA 1
ATOM 744 C C . LYS A 1 87 ? 8.318 -15.560 -18.231 1.00 95.31 87 LYS A C 1
ATOM 746 O O . LYS A 1 87 ? 8.356 -16.198 -19.275 1.00 95.31 87 LYS A O 1
ATOM 751 N N . ARG A 1 88 ? 9.398 -15.345 -17.473 1.00 95.50 88 ARG A N 1
ATOM 752 C CA . ARG A 1 88 ? 10.736 -15.848 -17.822 1.00 95.50 88 ARG A CA 1
ATOM 753 C C . ARG A 1 88 ? 10.780 -17.378 -17.884 1.00 95.50 88 ARG A C 1
ATOM 755 O O . ARG A 1 88 ? 11.513 -17.924 -18.694 1.00 95.50 88 ARG A O 1
ATOM 762 N N . ARG A 1 89 ? 9.983 -18.061 -17.059 1.00 96.75 89 ARG A N 1
ATOM 763 C CA . ARG A 1 89 ? 9.827 -19.526 -17.072 1.00 96.75 89 ARG A CA 1
ATOM 764 C C . ARG A 1 89 ? 8.904 -20.042 -18.192 1.00 96.75 89 ARG A C 1
ATOM 766 O O . ARG A 1 89 ? 8.661 -21.239 -18.258 1.00 96.75 89 ARG A O 1
ATOM 773 N N . GLY A 1 90 ? 8.375 -19.169 -19.054 1.00 95.38 90 GLY A N 1
ATOM 774 C CA . GLY A 1 90 ? 7.519 -19.549 -20.183 1.00 95.38 90 GLY A CA 1
ATOM 775 C C . GLY A 1 90 ? 6.033 -19.713 -19.845 1.00 95.38 90 GLY A C 1
ATOM 776 O O . GLY A 1 90 ? 5.254 -20.126 -20.702 1.00 95.38 90 GLY A O 1
ATOM 777 N N . HIS A 1 91 ? 5.593 -19.371 -18.629 1.00 96.19 91 HIS A N 1
ATOM 778 C CA . HIS A 1 91 ? 4.175 -19.457 -18.273 1.00 96.19 91 HIS A CA 1
ATOM 779 C C . HIS A 1 91 ? 3.361 -18.313 -18.897 1.00 96.19 91 HIS A C 1
ATOM 781 O O . HIS A 1 91 ? 3.737 -17.137 -18.828 1.00 96.19 91 HIS A O 1
ATOM 787 N N . LYS A 1 92 ? 2.176 -18.638 -19.431 1.00 93.94 92 LYS A N 1
ATOM 788 C CA . LYS A 1 92 ? 1.206 -17.651 -19.924 1.00 93.94 92 LYS A CA 1
ATOM 789 C C . LYS A 1 92 ? 0.529 -16.941 -18.748 1.00 93.94 92 LYS A C 1
ATOM 791 O O . LYS A 1 92 ? -0.487 -17.399 -18.235 1.00 93.94 92 LYS A O 1
ATOM 796 N N . VAL A 1 93 ? 1.089 -15.808 -18.323 1.00 93.50 93 VAL A N 1
ATOM 797 C CA . VAL A 1 93 ? 0.550 -14.996 -17.218 1.00 93.50 93 VAL A CA 1
ATOM 798 C C . VAL A 1 93 ? 0.018 -13.642 -17.681 1.00 93.50 93 VAL A C 1
ATOM 800 O O . VAL A 1 93 ? 0.525 -13.026 -18.620 1.00 93.50 93 VAL A O 1
ATOM 803 N N . GLY A 1 94 ? -1.013 -13.161 -16.986 1.00 91.38 94 GLY A N 1
ATOM 804 C CA . GLY A 1 94 ? -1.619 -11.856 -17.228 1.00 91.38 94 GLY A CA 1
ATOM 805 C C . GLY A 1 94 ? -0.807 -10.673 -16.682 1.00 91.38 94 GLY A C 1
ATOM 806 O O . GLY A 1 94 ? 0.387 -10.755 -16.386 1.00 91.38 94 GLY A O 1
ATOM 807 N N . LYS A 1 95 ? -1.487 -9.533 -16.543 1.00 91.31 95 LYS A N 1
ATOM 808 C CA . LYS A 1 95 ? -0.971 -8.316 -15.897 1.00 91.31 95 LYS A CA 1
ATOM 809 C C . LYS A 1 95 ? -1.800 -8.038 -14.642 1.00 91.31 95 LYS A C 1
ATOM 811 O O . LYS A 1 95 ? -2.991 -8.347 -14.631 1.00 91.31 95 LYS A O 1
ATOM 816 N N . LEU A 1 96 ? -1.199 -7.413 -13.626 1.00 93.00 96 LEU A N 1
ATOM 817 C CA . LEU A 1 96 ? -1.947 -6.897 -12.470 1.00 93.00 96 LEU A CA 1
ATOM 818 C C . LEU A 1 96 ? -3.029 -5.935 -12.951 1.00 93.00 96 LEU A C 1
ATOM 820 O O . LEU A 1 96 ? -2.764 -5.159 -13.867 1.00 93.00 96 LEU A O 1
ATOM 824 N N . ARG A 1 97 ? -4.220 -5.982 -12.356 1.00 90.75 97 ARG A N 1
ATOM 825 C CA . ARG A 1 97 ? -5.372 -5.143 -12.717 1.00 90.75 97 ARG A CA 1
ATOM 826 C C . ARG A 1 97 ? -5.806 -4.305 -11.522 1.00 90.75 97 ARG A C 1
ATOM 828 O O . ARG A 1 97 ? -5.546 -4.681 -10.382 1.00 90.75 97 ARG A O 1
ATOM 835 N N . TYR A 1 98 ? -6.474 -3.191 -11.802 1.00 88.62 98 TYR A N 1
ATOM 836 C CA . TYR A 1 98 ? -7.129 -2.414 -10.760 1.00 88.62 98 TYR A CA 1
ATOM 837 C C . TYR A 1 98 ? -8.332 -3.187 -10.236 1.00 88.62 98 TYR A C 1
ATOM 839 O O . TYR A 1 98 ? -9.061 -3.808 -11.012 1.00 88.62 98 TYR A O 1
ATOM 847 N N . LYS A 1 99 ? -8.549 -3.126 -8.925 1.00 81.62 99 LYS A N 1
ATOM 848 C CA . LYS A 1 99 ? -9.807 -3.572 -8.332 1.00 81.62 99 LYS A CA 1
ATOM 849 C C . LYS A 1 99 ? -10.701 -2.351 -8.171 1.00 81.62 99 LYS A C 1
ATOM 851 O O . LYS A 1 99 ? -10.359 -1.486 -7.368 1.00 81.62 99 LYS A O 1
ATOM 856 N N . THR A 1 100 ? -11.795 -2.276 -8.928 1.00 77.44 100 THR A N 1
ATOM 857 C CA . THR A 1 100 ? -12.713 -1.117 -8.944 1.00 77.44 100 THR A CA 1
ATOM 858 C C . THR A 1 100 ? -13.879 -1.277 -7.964 1.00 77.44 100 THR A C 1
ATOM 860 O O . THR A 1 100 ? -14.263 -0.295 -7.337 1.00 77.44 100 THR A O 1
ATOM 863 N N . SER A 1 101 ? -14.367 -2.502 -7.738 1.00 63.78 101 SER A N 1
ATOM 864 C CA . SER A 1 101 ? -15.464 -2.770 -6.792 1.00 63.78 101 SER A CA 1
ATOM 865 C C . SER A 1 101 ? -15.021 -2.640 -5.327 1.00 63.78 101 SER A C 1
ATOM 867 O O . SER A 1 101 ? -13.930 -3.139 -5.005 1.00 63.78 101 SER A O 1
ATOM 869 N N . PRO A 1 102 ? -15.850 -2.039 -4.447 1.00 60.66 102 PRO A N 1
ATOM 870 C CA . PRO A 1 102 ? -15.789 -2.289 -3.006 1.00 60.66 102 PRO A CA 1
ATOM 871 C C . PRO A 1 102 ? -15.962 -3.790 -2.725 1.00 60.66 102 PRO A C 1
ATOM 873 O O . PRO A 1 102 ? -16.525 -4.508 -3.563 1.00 60.66 102 PRO A O 1
ATOM 876 N N . ASN A 1 103 ? -15.421 -4.260 -1.599 1.00 56.97 103 ASN A N 1
ATOM 877 C CA . ASN A 1 103 ? -15.748 -5.586 -1.059 1.00 56.97 103 ASN A CA 1
ATOM 878 C C . ASN A 1 103 ? -17.218 -5.699 -0.654 1.00 56.97 103 ASN A C 1
ATOM 880 O O . ASN A 1 103 ? -17.748 -4.706 -0.110 1.00 56.97 103 ASN A O 1
#

Nearest PDB structures (foldseek):
  3l3o-assembly1_M  TM=3.393E-01  e=3.480E+00  Staphylococcus aureus subsp. aureus Mu50
  5z8q-assembly1_A  TM=3.232E-01  e=5.824E+00  Saccharomyces cerevisiae S288C